Protein AF-A0A931SXJ4-F1 (afdb_monomer_lite)

Foldseek 3Di:
DVVVLVVCVVVVVVVVNVVVVVVVVVVVVVVVVVVVVVVVVVVPDDDDDDPPDDDDDDPVPDDDPDDDDDPDDDPDDDDDPVVVCVVVVQKAPPVQCVPPNPPDIDGDDVRVVVVVVVVVVD

pLDDT: mean 93.57, std 6.87, range [62.03, 98.19]

Structure (mmCIF, N/CA/C/O backbone):
data_AF-A0A931SXJ4-F1
#
_entry.id   AF-A0A931SXJ4-F1
#
loop_
_atom_site.group_PDB
_atom_site.id
_atom_site.type_symbol
_atom_site.label_atom_id
_atom_site.label_alt_id
_atom_site.label_comp_id
_atom_site.label_asym_id
_atom_site.label_entity_id
_atom_site.label_seq_id
_atom_site.pdbx_PDB_ins_code
_atom_site.Cartn_x
_atom_site.Cartn_y
_atom_site.Cartn_z
_atom_site.occupancy
_atom_site.B_iso_or_equiv
_atom_site.auth_seq_id
_atom_site.auth_comp_id
_atom_site.auth_asym_id
_atom_site.auth_atom_id
_atom_site.pdbx_PDB_model_num
ATOM 1 N N . ILE A 1 1 ? 23.476 -3.493 -43.812 1.00 70.38 1 ILE A N 1
ATOM 2 C CA . ILE A 1 1 ? 24.454 -4.206 -42.942 1.00 70.38 1 ILE A CA 1
ATOM 3 C C . ILE A 1 1 ? 24.288 -5.731 -42.952 1.00 70.38 1 ILE A C 1
ATOM 5 O O . ILE A 1 1 ? 25.134 -6.397 -43.534 1.00 70.38 1 ILE A O 1
ATOM 9 N N . ARG A 1 2 ? 23.247 -6.328 -42.340 1.00 77.62 2 ARG A N 1
ATOM 10 C CA . ARG A 1 2 ? 23.116 -7.808 -42.276 1.00 77.62 2 ARG A CA 1
ATOM 11 C C . ARG A 1 2 ? 22.975 -8.463 -43.661 1.00 77.62 2 ARG A C 1
ATOM 13 O O . ARG A 1 2 ? 23.604 -9.485 -43.924 1.00 77.62 2 ARG A O 1
ATOM 20 N N . GLU A 1 3 ? 22.218 -7.839 -44.561 1.00 80.81 3 GLU A N 1
ATOM 21 C CA . GLU A 1 3 ? 22.075 -8.284 -45.957 1.00 80.81 3 GLU A CA 1
ATOM 22 C C . GLU A 1 3 ? 23.386 -8.165 -46.750 1.00 80.81 3 GLU A C 1
ATOM 24 O O . GLU A 1 3 ? 23.784 -9.103 -47.438 1.00 80.81 3 GLU A O 1
ATOM 29 N N . GLU A 1 4 ? 24.119 -7.064 -46.579 1.00 77.38 4 GLU A N 1
ATOM 30 C CA . GLU A 1 4 ? 25.431 -6.844 -47.207 1.00 77.38 4 GLU A CA 1
ATOM 31 C C . GLU A 1 4 ? 26.487 -7.841 -46.703 1.00 77.38 4 GLU A C 1
ATOM 33 O O . GLU A 1 4 ? 27.265 -8.369 -47.492 1.00 77.38 4 GLU A O 1
ATOM 38 N N . ARG A 1 5 ? 26.466 -8.201 -45.412 1.00 75.50 5 ARG A N 1
ATOM 39 C CA . ARG A 1 5 ? 27.341 -9.243 -44.839 1.00 75.50 5 ARG A CA 1
ATOM 40 C C . ARG A 1 5 ? 27.084 -10.597 -45.490 1.00 75.50 5 ARG A C 1
ATOM 42 O O . ARG A 1 5 ? 28.023 -11.308 -45.841 1.00 75.50 5 ARG A O 1
ATOM 49 N N . ASN A 1 6 ? 25.812 -10.944 -45.680 1.00 77.94 6 ASN A N 1
ATOM 50 C CA . ASN A 1 6 ? 25.423 -12.187 -46.342 1.00 77.94 6 ASN A CA 1
ATOM 51 C C . ASN A 1 6 ? 25.815 -12.186 -47.832 1.00 77.94 6 ASN A C 1
ATOM 53 O O . ASN A 1 6 ? 26.122 -13.244 -48.381 1.00 77.94 6 ASN A O 1
ATOM 57 N N . ARG A 1 7 ? 25.853 -11.013 -48.476 1.00 82.31 7 ARG A N 1
ATOM 58 C CA . ARG A 1 7 ? 26.349 -10.841 -49.846 1.00 82.31 7 ARG A CA 1
ATOM 59 C C . ARG A 1 7 ? 27.864 -11.054 -49.942 1.00 82.31 7 ARG A C 1
ATOM 61 O O . ARG A 1 7 ? 28.290 -11.885 -50.740 1.00 82.31 7 ARG A O 1
ATOM 68 N N . PHE A 1 8 ? 28.664 -10.417 -49.084 1.00 79.56 8 PHE A N 1
ATOM 69 C CA . PHE A 1 8 ? 30.125 -10.598 -49.077 1.00 79.56 8 PHE A CA 1
ATOM 70 C C . PHE A 1 8 ? 30.557 -12.034 -48.745 1.00 79.56 8 PHE A C 1
ATOM 72 O O . PHE A 1 8 ? 31.554 -12.519 -49.281 1.00 79.56 8 PHE A O 1
ATOM 79 N N . ALA A 1 9 ? 29.768 -12.756 -47.940 1.00 75.00 9 ALA A N 1
ATOM 80 C CA . ALA A 1 9 ? 29.968 -14.184 -47.693 1.00 75.00 9 ALA A CA 1
ATOM 81 C C . ALA A 1 9 ? 29.767 -15.046 -48.959 1.00 75.00 9 ALA A C 1
ATOM 83 O O . ALA A 1 9 ? 30.519 -15.995 -49.178 1.00 75.00 9 ALA A O 1
ATOM 84 N N . ARG A 1 10 ? 28.790 -14.706 -49.816 1.00 78.31 10 ARG A N 1
ATOM 85 C CA . ARG A 1 10 ? 28.544 -15.390 -51.105 1.00 78.31 10 ARG A CA 1
ATOM 86 C C . ARG A 1 10 ? 29.606 -15.050 -52.150 1.00 78.31 10 ARG A C 1
ATOM 88 O O . ARG A 1 10 ? 30.017 -15.923 -52.905 1.00 78.31 10 ARG A O 1
ATOM 95 N N . GLU A 1 11 ? 30.074 -13.805 -52.155 1.00 84.12 11 GLU A N 1
ATOM 96 C CA . GLU A 1 11 ? 31.118 -13.302 -53.059 1.00 84.12 11 GLU A CA 1
ATOM 97 C C . GLU A 1 11 ? 32.547 -13.701 -52.617 1.00 84.12 11 GLU A C 1
ATOM 99 O O . GLU A 1 11 ? 33.517 -13.332 -53.273 1.00 84.12 11 GLU A O 1
ATOM 104 N N . LYS A 1 12 ? 32.699 -14.473 -51.523 1.00 79.56 12 LYS A N 1
ATOM 105 C CA . LYS A 1 12 ? 33.986 -14.884 -50.917 1.00 79.56 12 LYS A CA 1
ATOM 106 C C . LYS A 1 12 ? 34.934 -13.712 -50.603 1.00 79.56 12 LYS A C 1
ATOM 108 O O . LYS A 1 12 ? 36.147 -13.900 -50.514 1.00 79.56 12 LYS A O 1
ATOM 113 N N . ASN A 1 13 ? 34.393 -12.515 -50.380 1.00 82.00 13 ASN A N 1
ATOM 114 C CA . ASN A 1 13 ? 35.167 -11.340 -49.989 1.00 82.00 13 ASN A CA 1
ATOM 115 C C . ASN A 1 13 ? 35.357 -11.330 -48.461 1.00 82.00 13 ASN A C 1
ATOM 117 O O . ASN A 1 13 ? 34.573 -10.748 -47.710 1.00 82.00 13 ASN A O 1
ATOM 121 N N . ILE A 1 14 ? 36.380 -12.057 -48.000 1.00 80.75 14 ILE A N 1
ATOM 122 C CA . ILE A 1 14 ? 36.622 -12.339 -46.575 1.00 80.75 14 ILE A CA 1
ATOM 123 C C . ILE A 1 14 ? 36.967 -11.069 -45.787 1.00 80.75 14 ILE A C 1
ATOM 125 O O . ILE A 1 14 ? 36.562 -10.947 -44.632 1.00 80.75 14 ILE A O 1
ATOM 129 N N . GLU A 1 15 ? 37.712 -10.134 -46.377 1.00 86.12 15 GLU A N 1
ATOM 130 C CA . GLU A 1 15 ? 38.172 -8.931 -45.675 1.00 86.12 15 GLU A CA 1
ATOM 131 C C . GLU A 1 15 ? 37.015 -7.966 -45.388 1.00 86.12 15 GLU A C 1
ATOM 133 O O . GLU A 1 15 ? 36.811 -7.580 -44.235 1.00 86.12 15 GLU A O 1
ATOM 138 N N . GLU A 1 16 ? 36.192 -7.663 -46.395 1.00 82.69 16 GLU A N 1
ATOM 139 C CA . GLU A 1 16 ? 34.994 -6.834 -46.210 1.00 82.69 16 GLU A CA 1
ATOM 140 C C . GLU A 1 16 ? 33.934 -7.538 -45.355 1.00 82.69 16 GLU A C 1
ATOM 142 O O . GLU A 1 16 ? 33.304 -6.917 -44.498 1.00 82.69 16 GLU A O 1
ATOM 147 N N . GLY A 1 17 ? 33.798 -8.864 -45.487 1.00 83.56 17 GLY A N 1
ATOM 148 C CA . GLY A 1 17 ? 32.945 -9.662 -44.607 1.00 83.56 17 GLY A CA 1
ATOM 149 C C . GLY A 1 17 ? 33.344 -9.564 -43.128 1.00 83.56 17 GLY A C 1
ATOM 150 O O . GLY A 1 17 ? 32.465 -9.436 -42.273 1.00 83.56 17 GLY A O 1
ATOM 151 N N . LYS A 1 18 ? 34.651 -9.580 -42.817 1.00 86.00 18 LYS A N 1
ATOM 152 C CA . LYS A 1 18 ? 35.175 -9.402 -41.449 1.00 86.00 18 LYS A CA 1
ATOM 153 C C . LYS A 1 18 ? 34.946 -7.986 -40.929 1.00 86.00 18 LYS A C 1
ATOM 155 O O . LYS A 1 18 ? 34.358 -7.838 -39.864 1.00 86.00 18 LYS A O 1
ATOM 160 N N . ARG A 1 19 ? 35.308 -6.953 -41.699 1.00 87.62 19 ARG A N 1
ATOM 161 C CA . ARG A 1 19 ? 35.079 -5.545 -41.312 1.00 87.62 19 ARG A CA 1
ATOM 162 C C . ARG A 1 19 ? 33.606 -5.268 -41.018 1.00 87.62 19 ARG A C 1
ATOM 164 O O . ARG A 1 19 ? 33.272 -4.595 -40.043 1.00 87.62 19 ARG A O 1
ATOM 171 N N . LEU A 1 20 ? 32.714 -5.816 -41.841 1.00 88.25 20 LEU A N 1
ATOM 172 C CA . LEU A 1 20 ? 31.277 -5.659 -41.664 1.00 88.25 20 LEU A CA 1
ATOM 173 C C . LEU A 1 20 ? 30.731 -6.456 -40.471 1.00 88.25 20 LEU A C 1
ATOM 175 O O . LEU A 1 20 ? 29.783 -5.994 -39.838 1.00 88.25 20 LEU A O 1
ATOM 179 N N . LYS A 1 21 ? 31.321 -7.617 -40.143 1.00 87.75 21 LYS A N 1
ATOM 180 C CA . LYS A 1 21 ? 31.009 -8.383 -38.922 1.00 87.75 21 LYS A CA 1
ATOM 181 C C . LYS A 1 21 ? 31.400 -7.599 -37.670 1.00 87.75 21 LYS A C 1
ATOM 183 O O . LYS A 1 21 ? 30.553 -7.434 -36.802 1.00 87.75 21 LYS A O 1
ATOM 188 N N . ASP A 1 22 ? 32.613 -7.055 -37.624 1.00 91.06 22 ASP A N 1
ATOM 189 C CA . ASP A 1 22 ? 33.101 -6.283 -36.473 1.00 91.06 22 ASP A CA 1
ATOM 190 C C . ASP A 1 22 ? 32.272 -5.009 -36.261 1.00 91.06 22 ASP A C 1
ATOM 192 O O . ASP A 1 22 ? 31.967 -4.631 -35.131 1.00 91.06 22 ASP A O 1
ATOM 196 N N . ARG A 1 23 ? 31.865 -4.344 -37.354 1.00 92.69 23 ARG A N 1
ATOM 197 C CA . ARG A 1 23 ? 30.939 -3.207 -37.276 1.00 92.69 23 ARG A CA 1
ATOM 198 C C . ARG A 1 23 ? 29.570 -3.647 -36.767 1.00 92.69 23 ARG A C 1
ATOM 200 O O . ARG A 1 23 ? 29.031 -2.996 -35.887 1.00 92.69 23 ARG A O 1
ATOM 207 N N . LEU A 1 24 ? 29.022 -4.743 -37.295 1.00 91.75 24 LEU A N 1
ATOM 208 C CA . LEU A 1 24 ? 27.726 -5.262 -36.858 1.00 91.75 24 LEU A CA 1
ATOM 209 C C . LEU A 1 24 ? 27.724 -5.603 -35.362 1.00 91.75 24 LEU A C 1
ATOM 211 O O . LEU A 1 24 ? 26.787 -5.214 -34.680 1.00 91.75 24 LEU A O 1
ATOM 215 N N . GLU A 1 25 ? 28.767 -6.260 -34.851 1.00 93.75 25 GLU A N 1
ATOM 216 C CA . GLU A 1 25 ? 28.877 -6.589 -33.422 1.00 93.75 25 GLU A CA 1
ATOM 217 C C . GLU A 1 25 ? 28.903 -5.328 -32.550 1.00 93.75 25 GLU A C 1
ATOM 219 O O . GLU A 1 25 ? 28.193 -5.257 -31.550 1.00 93.75 25 GLU A O 1
ATOM 224 N N . LYS A 1 26 ? 29.664 -4.299 -32.946 1.00 95.06 26 LYS A N 1
ATOM 225 C CA . LYS A 1 26 ? 29.699 -3.017 -32.221 1.00 95.06 26 LYS A CA 1
ATOM 226 C C . LYS A 1 26 ? 28.330 -2.338 -32.171 1.00 95.06 26 LYS A C 1
ATOM 228 O O . LYS A 1 26 ? 27.925 -1.890 -31.103 1.00 95.06 26 LYS A O 1
ATOM 233 N N . GLU A 1 27 ? 27.629 -2.281 -33.300 1.00 95.50 27 GLU A N 1
ATOM 234 C CA . GLU A 1 27 ? 26.293 -1.676 -33.379 1.00 95.50 27 GLU A CA 1
ATOM 235 C C . GLU A 1 27 ? 25.251 -2.490 -32.596 1.00 95.50 27 GLU A C 1
ATOM 237 O O . GLU A 1 27 ? 24.394 -1.910 -31.941 1.00 95.50 27 GLU A O 1
ATOM 242 N N . GLU A 1 28 ? 25.329 -3.827 -32.604 1.00 95.44 28 GLU A N 1
ATOM 243 C CA . GLU A 1 28 ? 24.432 -4.689 -31.818 1.00 95.44 28 GLU A CA 1
ATOM 244 C C . GLU A 1 28 ? 24.643 -4.503 -30.310 1.00 95.44 28 GLU A C 1
ATOM 246 O O . GLU A 1 28 ? 23.673 -4.427 -29.558 1.00 95.44 28 GLU A O 1
ATOM 251 N N . HIS A 1 29 ? 25.895 -4.369 -29.865 1.00 96.12 29 HIS A N 1
ATOM 252 C CA . HIS A 1 29 ? 26.196 -4.037 -28.474 1.00 96.12 29 HIS A CA 1
ATOM 253 C C . HIS A 1 29 ? 25.699 -2.641 -28.083 1.00 96.12 29 HIS A C 1
ATOM 255 O O . HIS A 1 29 ? 25.149 -2.483 -26.994 1.00 96.12 29 HIS A O 1
ATOM 261 N N . ALA A 1 30 ? 25.866 -1.646 -28.958 1.00 96.31 30 ALA A N 1
ATOM 262 C CA . ALA A 1 30 ? 25.379 -0.292 -28.717 1.00 96.31 30 ALA A CA 1
ATOM 263 C C . ALA A 1 30 ? 23.844 -0.238 -28.663 1.00 96.31 30 ALA A C 1
ATOM 265 O O . ALA A 1 30 ? 23.291 0.358 -27.744 1.00 96.31 30 ALA A O 1
ATOM 266 N N . LEU A 1 31 ? 23.160 -0.911 -29.596 1.00 96.94 31 LEU A N 1
ATOM 267 C CA . LEU A 1 31 ? 21.701 -1.020 -29.607 1.00 96.94 31 LEU A CA 1
ATOM 268 C C . LEU A 1 31 ? 21.191 -1.651 -28.314 1.00 96.94 31 LEU A C 1
ATOM 270 O O . LEU A 1 31 ? 20.335 -1.070 -27.661 1.00 96.94 31 LEU A O 1
ATOM 274 N N . LYS A 1 32 ? 21.769 -2.787 -27.913 1.00 97.31 32 LYS A N 1
ATOM 275 C CA . LYS A 1 32 ? 21.374 -3.487 -26.687 1.00 97.31 32 LYS A CA 1
ATOM 276 C C . LYS A 1 32 ? 21.513 -2.601 -25.448 1.00 97.31 32 LYS A C 1
ATOM 278 O O . LYS A 1 32 ? 20.631 -2.612 -24.602 1.00 97.31 32 LYS A O 1
ATOM 283 N N . ALA A 1 33 ? 22.590 -1.819 -25.357 1.00 97.31 33 ALA A N 1
ATOM 284 C CA . ALA A 1 33 ? 22.785 -0.890 -24.247 1.00 97.31 33 ALA A CA 1
ATOM 285 C C . ALA A 1 33 ? 21.713 0.216 -24.216 1.00 97.31 33 ALA A C 1
ATOM 287 O O . ALA A 1 33 ? 21.205 0.546 -23.149 1.00 97.31 33 ALA A O 1
ATOM 288 N N . VAL A 1 34 ? 21.344 0.762 -25.379 1.00 97.88 34 VAL A N 1
ATOM 289 C CA . VAL A 1 34 ? 20.298 1.794 -25.488 1.00 97.88 34 VAL A CA 1
ATOM 290 C C . VAL A 1 34 ? 18.902 1.218 -25.231 1.00 97.88 34 VAL A C 1
ATOM 292 O O . VAL A 1 34 ? 18.077 1.886 -24.619 1.00 97.88 34 VAL A O 1
ATOM 295 N N . GLU A 1 35 ? 18.624 -0.010 -25.670 1.00 98.12 35 GLU A N 1
ATOM 296 C CA . GLU A 1 35 ? 17.360 -0.704 -25.387 1.00 98.12 35 GLU A CA 1
ATOM 297 C C . GLU A 1 35 ? 17.202 -0.985 -23.888 1.00 98.12 35 GLU A C 1
ATOM 299 O O . GLU A 1 35 ? 16.145 -0.718 -23.327 1.00 98.12 35 GLU A O 1
ATOM 304 N N . GLU A 1 36 ? 18.265 -1.443 -23.220 1.00 97.94 36 GLU A N 1
ATOM 305 C CA . GLU A 1 36 ? 18.268 -1.641 -21.765 1.00 97.94 36 GLU A CA 1
ATOM 306 C C . GLU A 1 36 ? 18.024 -0.323 -21.012 1.00 97.94 36 GLU A C 1
ATOM 308 O O . GLU A 1 36 ? 17.241 -0.290 -20.061 1.00 97.94 36 GLU A O 1
ATOM 313 N N . GLU A 1 37 ? 18.641 0.776 -21.459 1.00 98.12 37 GLU A N 1
ATOM 314 C CA . GLU A 1 37 ? 18.396 2.104 -20.890 1.00 98.12 37 GLU A CA 1
ATOM 315 C C . GLU A 1 37 ? 16.944 2.557 -21.120 1.00 98.12 37 GLU A C 1
ATOM 317 O O . GLU A 1 37 ? 16.288 3.067 -20.208 1.00 98.12 37 GLU A O 1
ATOM 322 N N . LEU A 1 38 ? 16.414 2.343 -22.327 1.00 98.12 38 LEU A N 1
ATOM 323 C CA . LEU A 1 38 ? 15.031 2.663 -22.668 1.00 98.12 38 LEU A CA 1
ATOM 324 C C . LEU A 1 38 ? 14.047 1.898 -21.776 1.00 98.12 38 LEU A C 1
ATOM 326 O O . LEU A 1 38 ? 13.125 2.507 -21.233 1.00 98.12 38 LEU A O 1
ATOM 330 N N . ASP A 1 39 ? 14.252 0.595 -21.594 1.00 97.88 39 ASP A N 1
ATOM 331 C CA . ASP A 1 39 ? 13.398 -0.247 -20.757 1.00 97.88 39 ASP A CA 1
ATOM 332 C C . ASP A 1 39 ? 13.450 0.180 -19.283 1.00 97.88 39 ASP A C 1
ATOM 334 O O . ASP A 1 39 ? 12.415 0.202 -18.603 1.00 97.88 39 ASP A O 1
ATOM 338 N N . GLU A 1 40 ? 14.622 0.591 -18.785 1.00 98.00 40 GLU A N 1
ATOM 339 C CA . GLU A 1 40 ? 14.762 1.146 -17.437 1.00 98.00 40 GLU A CA 1
ATOM 340 C C . GLU A 1 40 ? 13.946 2.438 -17.276 1.00 98.00 40 GLU A C 1
ATOM 342 O O . GLU A 1 40 ? 13.240 2.614 -16.276 1.00 98.00 40 GLU A O 1
ATOM 347 N N . TRP A 1 41 ? 14.012 3.342 -18.256 1.00 98.12 41 TRP A N 1
ATOM 348 C CA . TRP A 1 41 ? 13.254 4.592 -18.225 1.00 98.12 41 TRP A CA 1
ATOM 349 C C . TRP A 1 41 ? 11.753 4.366 -18.351 1.00 98.12 41 TRP A C 1
ATOM 351 O O . TRP A 1 41 ? 10.991 4.932 -17.565 1.00 98.12 41 TRP A O 1
ATOM 361 N N . LEU A 1 42 ? 11.318 3.514 -19.281 1.00 97.44 42 LEU A N 1
ATOM 362 C CA . LEU A 1 42 ? 9.906 3.179 -19.461 1.00 97.44 42 LEU A CA 1
ATOM 363 C C . LEU A 1 42 ? 9.315 2.532 -18.203 1.00 97.44 42 LEU A C 1
ATOM 365 O O . LEU A 1 42 ? 8.189 2.855 -17.833 1.00 97.44 42 LEU A O 1
ATOM 369 N N . SER A 1 43 ? 10.087 1.708 -17.489 1.00 97.00 43 SER A N 1
ATOM 370 C CA . SER A 1 43 ? 9.652 1.070 -16.235 1.00 97.00 43 SER A CA 1
ATOM 371 C C . SER A 1 43 ? 9.401 2.058 -15.088 1.00 97.00 43 SER A C 1
ATOM 373 O O . SER A 1 43 ? 8.715 1.720 -14.123 1.00 97.00 43 SER A O 1
ATOM 375 N N . LYS A 1 44 ? 9.944 3.279 -15.172 1.00 97.94 44 LYS A N 1
ATOM 376 C CA . LYS A 1 44 ? 9.727 4.351 -14.184 1.00 97.94 44 LYS A CA 1
ATOM 377 C C . LYS A 1 44 ? 8.498 5.207 -14.500 1.00 97.94 44 LYS A C 1
ATOM 379 O O . LYS A 1 44 ? 8.074 5.979 -13.641 1.00 97.94 44 LYS A O 1
ATOM 384 N N . VAL A 1 45 ? 7.936 5.105 -15.707 1.00 97.38 45 VAL A N 1
ATOM 385 C CA . VAL A 1 45 ? 6.766 5.892 -16.111 1.00 97.38 45 VAL A CA 1
ATOM 386 C C . VAL A 1 45 ? 5.504 5.260 -15.508 1.00 97.38 45 VAL A C 1
ATOM 388 O O . VAL A 1 45 ? 5.199 4.104 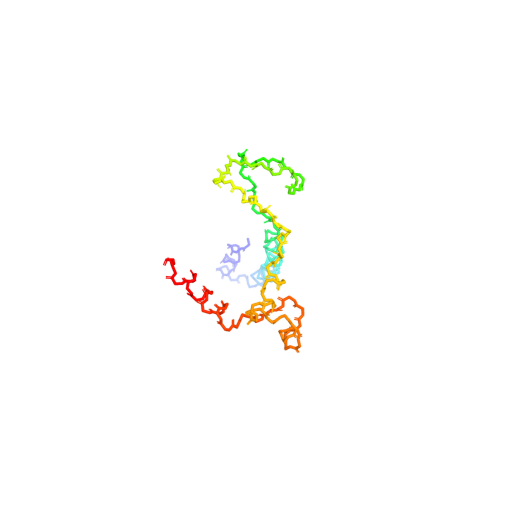-15.804 1.00 97.38 45 VAL A O 1
ATOM 391 N N . PRO A 1 46 ? 4.747 5.980 -14.660 1.00 96.75 46 PRO A N 1
ATOM 392 C CA . PRO A 1 46 ? 3.504 5.461 -14.105 1.00 96.75 46 PRO A CA 1
ATOM 393 C C . PRO A 1 46 ? 2.423 5.329 -15.185 1.00 96.75 46 PRO A C 1
ATOM 395 O O . PRO A 1 46 ? 2.486 5.942 -16.251 1.00 96.75 46 PRO A O 1
ATOM 398 N N . ASN A 1 47 ? 1.382 4.553 -14.886 1.00 96.12 47 ASN A N 1
ATOM 399 C CA . ASN A 1 47 ? 0.243 4.409 -15.786 1.00 96.12 47 ASN A CA 1
ATOM 400 C C . ASN A 1 47 ? -0.491 5.759 -15.958 1.00 96.12 47 ASN A C 1
ATOM 402 O O . ASN A 1 47 ? -0.790 6.401 -14.945 1.00 96.12 47 ASN A O 1
ATOM 406 N N . PRO A 1 48 ? -0.825 6.194 -17.189 1.00 95.44 48 PRO A N 1
ATOM 407 C CA . PRO A 1 48 ? -1.607 7.407 -17.399 1.00 95.44 48 PRO A CA 1
ATOM 408 C C . PRO A 1 48 ? -2.982 7.318 -16.733 1.00 95.44 48 PRO A C 1
ATOM 410 O O . PRO A 1 48 ? -3.674 6.297 -16.804 1.00 95.44 48 PRO A O 1
ATOM 413 N N . ALA A 1 49 ? -3.396 8.423 -16.115 1.00 96.00 49 ALA A N 1
ATOM 414 C CA . ALA A 1 49 ? -4.750 8.566 -15.605 1.00 96.00 49 ALA A CA 1
ATOM 415 C C . ALA A 1 49 ? -5.764 8.523 -16.759 1.00 96.00 49 ALA A C 1
ATOM 417 O O . ALA A 1 49 ? -5.490 8.970 -17.877 1.00 96.00 49 ALA A O 1
ATOM 418 N N . LYS A 1 50 ? -6.955 7.984 -16.489 1.00 97.25 50 LYS A N 1
ATOM 419 C CA . LYS A 1 50 ? -8.050 8.023 -17.461 1.00 97.25 50 LYS A CA 1
ATOM 420 C C . LYS A 1 50 ? -8.612 9.450 -17.585 1.00 97.25 50 LYS A C 1
ATOM 422 O O . LYS A 1 50 ? -8.529 10.205 -16.618 1.00 97.25 50 LYS A O 1
ATOM 427 N N . PRO A 1 51 ? -9.240 9.810 -18.722 1.00 96.19 51 PRO A N 1
ATOM 428 C CA . PRO A 1 51 ? -9.795 11.152 -18.929 1.00 96.19 51 PRO A CA 1
ATOM 429 C C . PRO A 1 51 ? -10.893 11.573 -17.940 1.00 96.19 51 PRO A C 1
ATOM 431 O O . PRO A 1 51 ? -11.158 12.761 -17.801 1.00 96.19 51 PRO A O 1
ATOM 434 N N . ASP A 1 52 ? -11.559 10.615 -17.296 1.00 94.62 52 ASP A N 1
ATOM 435 C CA . ASP A 1 52 ? -12.627 10.830 -16.315 1.00 94.62 52 ASP A CA 1
ATOM 436 C C . ASP A 1 52 ? -12.120 10.922 -14.866 1.00 94.62 52 ASP A C 1
ATOM 438 O O . ASP A 1 52 ? -12.908 11.162 -13.952 1.00 94.62 52 ASP A O 1
ATOM 442 N N . VAL A 1 53 ? -10.815 10.746 -14.638 1.00 94.94 53 VAL A N 1
ATOM 443 C CA . VAL A 1 53 ? -10.207 10.920 -13.318 1.00 94.94 53 VAL A CA 1
ATOM 444 C C . VAL A 1 53 ? -9.989 12.406 -13.070 1.00 94.94 53 VAL A C 1
ATOM 446 O O . VAL A 1 53 ? -9.345 13.096 -13.861 1.00 94.94 53 VAL A O 1
ATOM 449 N N . LYS A 1 54 ? -10.511 12.898 -11.946 1.00 94.00 54 LYS A N 1
ATOM 450 C CA . LYS A 1 54 ? -10.268 14.266 -11.495 1.00 94.00 54 LYS A CA 1
ATOM 451 C C . LYS A 1 54 ? -8.769 14.517 -11.319 1.00 94.00 54 LYS A C 1
ATOM 453 O O . LYS A 1 54 ? -8.073 13.735 -10.678 1.00 94.00 54 LYS A O 1
ATOM 458 N N . VAL A 1 55 ? -8.304 15.644 -11.849 1.00 95.56 55 VAL A N 1
ATOM 459 C CA . VAL A 1 55 ? -6.960 16.166 -11.585 1.00 95.56 55 VAL A CA 1
ATOM 460 C C . VAL A 1 55 ? -6.931 16.770 -10.181 1.00 95.56 55 VAL A C 1
ATOM 462 O O . VAL A 1 55 ? -7.819 17.550 -9.843 1.00 95.56 55 VAL A O 1
ATOM 465 N N . GLY A 1 56 ? -5.915 16.421 -9.397 1.00 95.44 56 GLY A N 1
ATOM 466 C CA . GLY A 1 56 ? -5.638 16.993 -8.081 1.00 95.44 56 GLY A CA 1
ATOM 467 C C . GLY A 1 56 ? -4.161 16.824 -7.731 1.00 95.44 56 GLY A C 1
ATOM 468 O O . GLY A 1 56 ? -3.493 15.948 -8.290 1.00 95.44 56 GLY A O 1
ATOM 469 N N . GLU A 1 57 ? -3.648 17.687 -6.859 1.00 96.56 57 GLU A N 1
ATOM 470 C CA . GLU A 1 57 ? -2.256 17.673 -6.402 1.00 96.56 57 GLU A CA 1
ATOM 471 C C . GLU A 1 57 ? -2.011 16.576 -5.357 1.00 96.56 57 GLU A C 1
ATOM 473 O O . GLU A 1 57 ? -1.000 15.875 -5.419 1.00 96.56 57 GLU A O 1
ATOM 478 N N . ASP A 1 58 ? -2.955 16.390 -4.432 1.00 96.94 58 ASP A N 1
ATOM 479 C CA . ASP A 1 58 ? -2.842 15.447 -3.319 1.00 96.94 58 ASP A CA 1
ATOM 480 C C . ASP A 1 58 ? -4.197 14.846 -2.894 1.00 96.94 58 ASP A C 1
ATOM 482 O O . ASP A 1 58 ? -5.243 15.055 -3.522 1.00 96.94 58 ASP A O 1
ATOM 486 N N . GLU A 1 59 ? -4.194 14.056 -1.815 1.00 96.25 59 GLU A N 1
ATOM 487 C CA . GLU A 1 59 ? -5.396 13.387 -1.327 1.00 96.25 59 GLU A CA 1
ATOM 488 C C . GLU A 1 59 ? -6.511 14.325 -0.836 1.00 96.25 59 GLU A C 1
ATOM 490 O O . GLU A 1 59 ? -7.652 13.869 -0.702 1.00 96.25 59 GLU A O 1
ATOM 495 N N . SER A 1 60 ? -6.222 15.603 -0.571 1.00 97.31 60 SER A N 1
ATOM 496 C CA . SER A 1 60 ? -7.213 16.577 -0.099 1.00 97.31 60 SER A CA 1
ATOM 497 C C . SER A 1 60 ? -8.211 16.978 -1.188 1.00 97.31 60 SER A C 1
ATOM 499 O O . SER A 1 60 ? -9.330 17.396 -0.879 1.00 97.31 60 SER A O 1
ATOM 501 N N . GLU A 1 61 ? -7.850 16.778 -2.458 1.00 97.31 61 GLU A N 1
ATOM 502 C CA . GLU A 1 61 ? -8.696 17.077 -3.615 1.00 97.31 61 GLU A CA 1
ATOM 503 C C . GLU A 1 61 ? -9.566 15.892 -4.064 1.00 97.31 61 GLU A C 1
ATOM 505 O O . GLU A 1 61 ? -10.397 16.037 -4.974 1.00 97.31 61 GLU A O 1
ATOM 510 N N . ASN A 1 62 ? -9.420 14.733 -3.413 1.00 96.62 62 ASN A N 1
ATOM 511 C CA . ASN A 1 62 ? -10.215 13.543 -3.702 1.00 96.62 62 ASN A CA 1
ATOM 512 C C . ASN A 1 62 ? -11.716 13.798 -3.504 1.00 96.62 62 ASN A C 1
ATOM 514 O O . ASN A 1 62 ? -12.157 14.378 -2.511 1.00 96.62 62 ASN A O 1
ATOM 518 N N . GLU A 1 63 ? -12.528 13.291 -4.432 1.00 95.12 63 GLU A N 1
ATOM 519 C CA . GLU A 1 63 ? -13.984 13.425 -4.373 1.00 95.12 63 GLU A CA 1
ATOM 520 C C . GLU A 1 63 ? -14.656 12.184 -3.790 1.00 95.12 63 GLU A C 1
ATOM 522 O O . GLU A 1 63 ? -14.429 11.049 -4.215 1.00 95.12 63 GLU A O 1
ATOM 527 N N . ILE A 1 64 ? -15.553 12.404 -2.827 1.00 95.06 64 ILE A N 1
ATOM 528 C CA . ILE A 1 64 ? -16.395 11.343 -2.277 1.00 95.06 64 ILE A CA 1
ATOM 529 C C . ILE A 1 64 ? -17.552 11.089 -3.245 1.00 95.06 64 ILE A C 1
ATOM 531 O O . ILE A 1 64 ? -18.540 11.818 -3.256 1.00 95.06 64 ILE A O 1
ATOM 535 N N . ILE A 1 65 ? -17.457 10.009 -4.020 1.00 96.12 65 ILE A N 1
ATOM 536 C CA . ILE A 1 65 ? -18.497 9.632 -4.992 1.00 96.12 65 ILE A CA 1
ATOM 537 C C . ILE A 1 65 ? -19.739 9.047 -4.307 1.00 96.12 65 ILE A C 1
ATOM 539 O O . ILE A 1 65 ? -20.868 9.235 -4.762 1.00 96.12 65 ILE A O 1
ATOM 543 N N . LYS A 1 66 ? -19.552 8.305 -3.209 1.00 96.88 66 LYS A N 1
ATOM 544 C CA . LYS A 1 66 ? -20.643 7.642 -2.487 1.00 96.88 66 LYS A CA 1
ATOM 545 C C . LYS A 1 66 ? -20.271 7.383 -1.034 1.00 96.88 66 LYS A C 1
ATOM 547 O O . LYS A 1 66 ? -19.148 6.999 -0.730 1.00 96.88 66 LYS A O 1
ATOM 552 N N . THR A 1 67 ? -21.256 7.502 -0.150 1.00 97.06 67 THR A N 1
ATOM 553 C CA . THR A 1 67 ? -21.184 7.032 1.238 1.00 97.06 67 THR A CA 1
ATOM 554 C C . THR A 1 67 ? -22.284 6.004 1.498 1.00 97.06 67 THR A C 1
ATOM 556 O O . THR A 1 67 ? -23.308 5.973 0.809 1.00 97.06 67 THR A O 1
ATOM 559 N N . TRP A 1 68 ? -22.067 5.117 2.468 1.00 97.81 68 TRP A N 1
ATOM 560 C CA . TRP A 1 68 ? -23.061 4.131 2.883 1.00 97.81 68 TRP A CA 1
ATOM 561 C C . TRP A 1 68 ? -23.066 3.983 4.404 1.00 97.81 68 TRP A C 1
ATOM 563 O O . TRP A 1 68 ? -22.012 3.935 5.036 1.00 97.81 68 TRP A O 1
ATOM 573 N N . GLY A 1 69 ? -24.262 3.922 4.991 1.00 97.00 69 GLY A N 1
ATOM 574 C CA . GLY A 1 69 ? -24.441 3.956 6.441 1.00 97.00 69 GLY A CA 1
ATOM 575 C C . GLY A 1 69 ? -24.223 5.349 7.046 1.00 97.00 69 GLY A C 1
ATOM 576 O O . GLY A 1 69 ? -24.138 6.357 6.346 1.00 97.00 69 GLY A O 1
ATOM 577 N N . LYS A 1 70 ? -24.183 5.411 8.379 1.00 95.62 70 LYS A N 1
ATOM 578 C CA . LYS A 1 70 ? -23.881 6.630 9.142 1.00 95.62 70 LYS A CA 1
ATOM 579 C C . LYS A 1 70 ? -22.813 6.303 10.189 1.00 95.62 70 LYS A C 1
ATOM 581 O O . LYS A 1 70 ? -22.988 5.301 10.886 1.00 95.62 70 LYS A O 1
ATOM 586 N N . PRO A 1 71 ? -21.752 7.122 10.340 1.00 95.50 71 PRO A N 1
ATOM 587 C CA . PRO A 1 71 ? -20.789 6.945 11.422 1.00 95.50 71 PRO A CA 1
ATOM 588 C C . PRO A 1 71 ? -21.495 6.911 12.780 1.00 95.50 71 PRO A C 1
ATOM 590 O O . PRO A 1 71 ? -22.368 7.740 13.061 1.00 95.50 71 PRO A O 1
ATOM 593 N N . LYS A 1 72 ? -21.143 5.930 13.615 1.00 96.44 72 LYS A N 1
ATOM 594 C CA . LYS A 1 72 ? -21.763 5.755 14.930 1.00 96.44 72 LYS A CA 1
ATOM 595 C C . LYS A 1 72 ? -21.415 6.939 15.832 1.00 96.44 72 LYS A C 1
ATOM 597 O O . LYS A 1 72 ? -20.248 7.288 15.978 1.00 96.44 72 LYS A O 1
ATOM 602 N N . LYS A 1 73 ? -22.434 7.527 16.465 1.00 96.56 73 LYS A N 1
ATOM 603 C CA . LYS A 1 73 ? -22.244 8.478 17.565 1.00 96.56 73 LYS A CA 1
ATOM 604 C C . LYS A 1 73 ? -22.091 7.694 18.862 1.00 96.56 73 LYS A C 1
ATOM 606 O O . LYS A 1 73 ? -22.934 6.849 19.163 1.00 96.56 73 LYS A O 1
ATOM 611 N N . PHE A 1 74 ? -21.019 7.967 19.590 1.00 97.00 74 PHE A N 1
ATOM 612 C CA . PHE A 1 74 ? -20.764 7.388 20.901 1.00 97.00 74 PHE A CA 1
ATOM 613 C C . PHE A 1 74 ? -21.179 8.386 21.984 1.00 97.00 74 PHE A C 1
ATOM 615 O O . PHE A 1 74 ? -20.993 9.591 21.832 1.00 97.00 74 PHE A O 1
ATOM 622 N N . ASP A 1 75 ? -21.755 7.872 23.062 1.00 97.50 75 ASP A N 1
ATOM 623 C CA . ASP A 1 75 ? -22.055 8.573 24.315 1.00 97.50 75 ASP A CA 1
ATOM 624 C C . ASP A 1 75 ? -20.858 8.571 25.287 1.00 97.50 75 ASP A C 1
ATOM 626 O O . ASP A 1 75 ? -20.943 9.085 26.399 1.00 97.50 75 ASP A O 1
ATOM 630 N N . PHE A 1 76 ? -19.723 8.027 24.842 1.00 96.88 76 PHE A N 1
ATOM 631 C CA . PHE A 1 76 ? -18.437 7.995 25.530 1.00 96.88 76 PHE A CA 1
ATOM 632 C C . PHE A 1 76 ? -17.298 8.363 24.567 1.00 96.88 76 PHE A C 1
ATOM 634 O O . PHE A 1 76 ? -17.467 8.327 23.347 1.00 96.88 76 PHE A O 1
ATOM 641 N N . THR A 1 77 ? -16.116 8.675 25.106 1.00 96.56 77 THR A N 1
ATOM 642 C CA . THR A 1 77 ? -14.904 8.891 24.301 1.00 96.56 77 THR A CA 1
ATOM 643 C C . THR A 1 77 ? -14.432 7.561 23.706 1.00 96.56 77 THR A C 1
ATOM 645 O O . THR A 1 77 ? -14.016 6.685 24.472 1.00 96.56 77 THR A O 1
ATOM 648 N N . PRO A 1 78 ? -14.496 7.365 22.376 1.00 96.88 78 PRO A N 1
ATOM 649 C CA . PRO A 1 78 ? -14.076 6.111 21.771 1.00 96.88 78 PRO A CA 1
ATOM 650 C C . PRO A 1 78 ? -12.570 5.912 21.958 1.00 96.88 78 PRO A C 1
ATOM 652 O O . PRO A 1 78 ? -11.782 6.836 21.765 1.00 96.88 78 PRO A O 1
ATOM 655 N N . LYS A 1 79 ? -12.188 4.6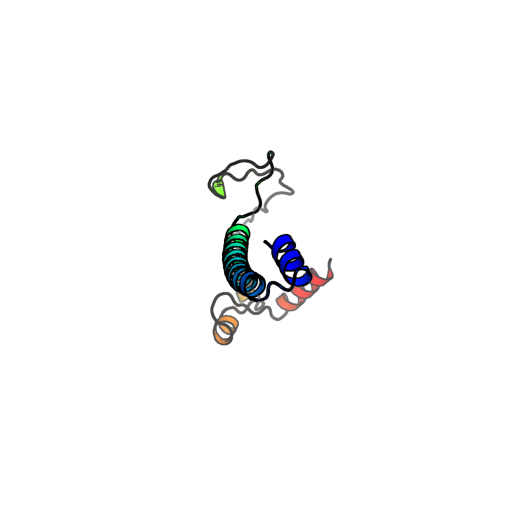89 22.325 1.00 96.94 79 LYS A N 1
ATOM 656 C CA . LYS A 1 79 ? -10.794 4.242 22.366 1.00 96.94 79 LYS A CA 1
ATOM 657 C C . LYS A 1 79 ? -10.354 3.826 20.966 1.00 96.94 79 LYS A C 1
ATOM 659 O O . LYS A 1 79 ? -11.170 3.302 20.202 1.00 96.94 79 LYS A O 1
ATOM 664 N N . ASP A 1 80 ? -9.087 4.043 20.629 1.00 97.25 80 ASP A N 1
ATOM 665 C CA . ASP A 1 80 ? -8.546 3.552 19.363 1.00 97.25 80 ASP A CA 1
ATOM 666 C C . ASP A 1 80 ? -8.353 2.024 19.380 1.00 97.25 80 ASP A C 1
ATOM 668 O O . ASP A 1 80 ? -8.494 1.348 20.403 1.00 97.25 80 ASP A O 1
ATOM 672 N N . HIS A 1 81 ? -8.062 1.459 18.210 1.00 96.38 81 HIS A N 1
ATOM 673 C CA . HIS A 1 81 ? -7.949 0.014 18.039 1.00 96.38 81 HIS A CA 1
ATOM 674 C C . HIS A 1 81 ? -6.765 -0.609 18.800 1.00 96.38 81 HIS A C 1
ATOM 676 O O . HIS A 1 81 ? -6.870 -1.767 19.206 1.00 96.38 81 HIS A O 1
ATOM 682 N N . LEU A 1 82 ? -5.663 0.119 19.011 1.00 96.06 82 LEU A N 1
ATOM 683 C CA . LEU A 1 82 ? -4.511 -0.375 19.769 1.00 96.06 82 LEU A CA 1
ATOM 684 C C . LEU A 1 82 ? -4.816 -0.378 21.260 1.00 96.06 82 LEU A C 1
ATOM 686 O O . LEU A 1 82 ? -4.558 -1.379 21.924 1.00 96.06 82 LEU A O 1
ATOM 690 N N . GLU A 1 83 ? -5.415 0.698 21.768 1.00 96.75 83 GLU A N 1
ATOM 691 C CA . GLU A 1 83 ? -5.820 0.783 23.168 1.00 96.75 83 GLU A CA 1
ATOM 692 C C . GLU A 1 83 ? -6.839 -0.316 23.509 1.00 96.75 83 GLU A C 1
ATOM 694 O O . GLU A 1 83 ? -6.679 -1.041 24.492 1.00 96.75 83 GLU A O 1
ATOM 699 N N . LEU A 1 84 ? -7.859 -0.505 22.662 1.00 97.19 84 LEU A N 1
ATOM 700 C CA . LEU A 1 84 ? -8.805 -1.617 22.801 1.00 97.19 84 LEU A CA 1
ATOM 701 C C . LEU A 1 84 ? -8.100 -2.973 22.712 1.00 97.19 84 LEU A C 1
ATOM 703 O O . LEU A 1 84 ? -8.401 -3.875 23.493 1.00 97.19 84 LEU A O 1
ATOM 707 N N . GLY A 1 85 ? -7.160 -3.112 21.777 1.00 97.25 85 GLY A N 1
ATOM 708 C CA . GLY A 1 85 ? -6.374 -4.321 21.586 1.00 97.25 85 GLY A CA 1
ATOM 709 C C . GLY A 1 85 ? -5.536 -4.703 22.807 1.00 97.25 85 GLY A C 1
ATOM 710 O O . GLY A 1 85 ? -5.469 -5.886 23.143 1.00 97.25 85 GLY A O 1
ATOM 711 N N . GLU A 1 86 ? -4.938 -3.723 23.488 1.00 96.12 86 GLU A N 1
ATOM 712 C CA . GLU A 1 86 ? -4.155 -3.926 24.713 1.00 96.12 86 GLU A CA 1
ATOM 713 C C . GLU A 1 86 ? -5.068 -4.241 25.909 1.00 96.12 86 GLU A C 1
ATOM 715 O O . GLU A 1 86 ? -4.821 -5.218 26.614 1.00 96.12 86 GLU A O 1
ATOM 720 N N . ILE A 1 87 ? -6.171 -3.498 26.094 1.00 97.25 87 ILE A N 1
ATOM 721 C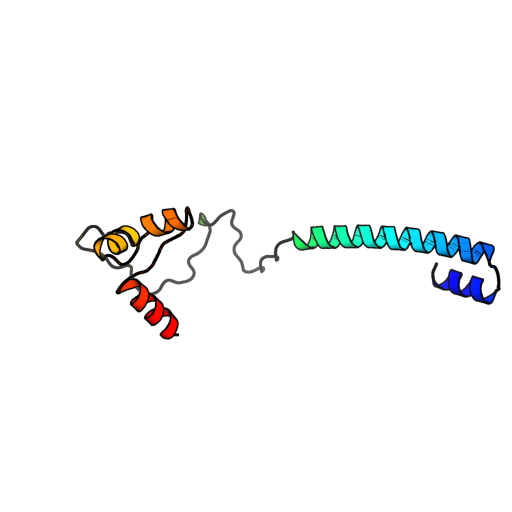 CA . ILE A 1 87 ? -7.148 -3.734 27.180 1.00 97.25 87 ILE A CA 1
ATOM 722 C C . ILE A 1 87 ? -7.757 -5.138 27.098 1.00 97.25 87 ILE A C 1
ATOM 724 O O . ILE A 1 87 ? -7.964 -5.791 28.121 1.00 97.25 87 ILE A O 1
ATOM 728 N N . LEU A 1 88 ? -8.063 -5.602 25.886 1.00 97.69 88 LEU A N 1
ATOM 729 C CA . LEU A 1 88 ? -8.654 -6.919 25.653 1.00 97.69 88 LEU A CA 1
ATOM 730 C C . LEU A 1 88 ? -7.612 -8.051 25.621 1.00 97.69 88 LEU A C 1
ATOM 732 O O . LEU A 1 88 ? -7.995 -9.211 25.469 1.00 97.69 88 LEU A O 1
ATOM 736 N N . ASP A 1 89 ? -6.321 -7.732 25.749 1.00 97.50 89 ASP A N 1
ATOM 737 C CA . ASP A 1 89 ? -5.197 -8.659 25.591 1.00 97.50 89 ASP A CA 1
ATOM 738 C C . ASP A 1 89 ? -5.242 -9.426 24.257 1.00 97.50 89 ASP A C 1
ATOM 740 O O . ASP A 1 89 ? -5.035 -10.638 24.199 1.00 97.50 89 ASP A O 1
ATOM 744 N N . ILE A 1 90 ? -5.540 -8.732 23.158 1.00 98.19 90 ILE A N 1
ATOM 745 C CA . ILE A 1 90 ? -5.654 -9.324 21.815 1.00 98.19 90 ILE A CA 1
ATOM 746 C C . ILE A 1 90 ? -4.656 -8.762 20.799 1.00 98.19 90 ILE A C 1
ATOM 748 O O . ILE A 1 90 ? -4.418 -9.425 19.791 1.00 98.19 90 ILE A O 1
ATOM 752 N N . ILE A 1 91 ? -4.042 -7.605 21.067 1.00 98.19 91 ILE A N 1
ATOM 753 C CA . ILE A 1 91 ? -2.939 -7.039 20.274 1.00 98.19 91 ILE A CA 1
ATOM 754 C C . ILE A 1 91 ? -1.710 -6.880 21.175 1.00 98.19 91 ILE A C 1
ATOM 756 O O . ILE A 1 91 ? -1.805 -6.332 22.269 1.00 98.19 91 ILE A O 1
ATOM 760 N N . ASP A 1 92 ? -0.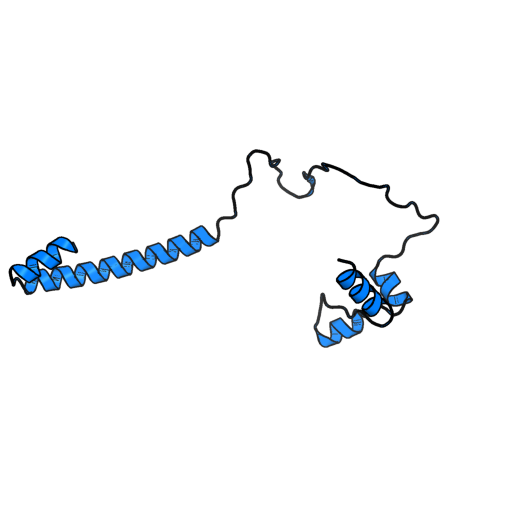544 -7.343 20.720 1.00 96.94 92 ASP A N 1
ATOM 761 C CA . ASP A 1 92 ? 0.731 -7.195 21.435 1.00 96.94 92 ASP A CA 1
ATOM 762 C C . ASP A 1 92 ? 1.803 -6.569 20.532 1.00 96.94 92 ASP A C 1
ATOM 764 O O . ASP A 1 92 ? 2.528 -7.252 19.803 1.00 96.94 92 ASP A O 1
ATOM 7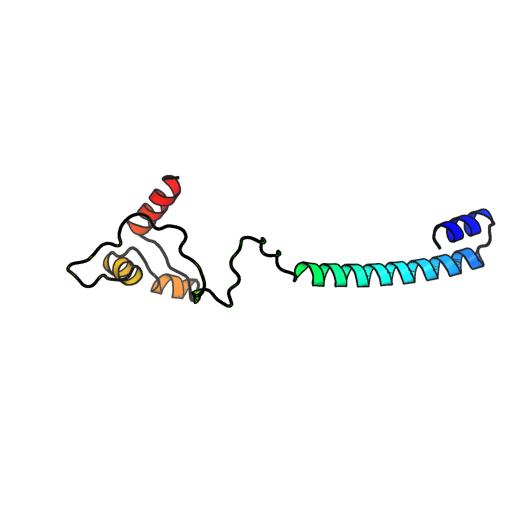68 N N . VAL A 1 93 ? 1.888 -5.237 20.579 1.00 96.38 93 VAL A N 1
ATOM 769 C CA . VAL A 1 93 ? 2.887 -4.455 19.831 1.00 96.38 93 VAL A CA 1
ATOM 770 C C . VAL A 1 93 ? 4.259 -4.532 20.496 1.00 96.38 93 VAL A C 1
ATOM 772 O O . VAL A 1 93 ? 5.273 -4.605 19.813 1.00 96.38 93 VAL A O 1
ATOM 775 N N . LYS A 1 94 ? 4.321 -4.560 21.834 1.00 94.56 94 LYS A N 1
ATOM 776 C CA . LYS A 1 94 ? 5.589 -4.562 22.588 1.00 94.56 94 LYS A CA 1
ATOM 777 C C . LYS A 1 94 ? 6.403 -5.819 22.292 1.00 94.56 94 LYS A C 1
ATOM 779 O O . LYS A 1 94 ? 7.607 -5.740 22.037 1.00 94.56 94 LYS A O 1
ATOM 784 N N . ARG A 1 95 ? 5.753 -6.986 22.292 1.00 95.31 95 ARG A N 1
ATOM 785 C CA . ARG A 1 95 ? 6.406 -8.254 21.958 1.00 95.31 95 ARG A CA 1
ATOM 786 C C . ARG A 1 95 ? 6.807 -8.305 20.491 1.00 95.31 95 ARG A C 1
ATOM 788 O O . ARG A 1 95 ? 7.920 -8.731 20.203 1.00 95.31 95 ARG A O 1
ATOM 795 N N . ALA A 1 96 ? 5.950 -7.844 19.586 1.00 96.06 96 ALA A N 1
ATOM 796 C CA . ALA A 1 96 ? 6.272 -7.805 18.164 1.00 96.06 96 ALA A CA 1
ATOM 797 C C . ALA A 1 96 ? 7.441 -6.860 17.861 1.00 96.06 96 ALA A C 1
ATOM 799 O O . ALA A 1 96 ? 8.356 -7.242 17.142 1.00 96.06 96 ALA A O 1
ATOM 800 N N . ALA A 1 97 ? 7.491 -5.689 18.499 1.00 96.38 97 ALA A N 1
ATOM 801 C CA . ALA A 1 97 ? 8.605 -4.756 18.380 1.00 96.38 97 ALA A CA 1
ATOM 802 C C . ALA A 1 97 ? 9.928 -5.361 18.860 1.00 96.38 97 ALA A C 1
ATOM 804 O O . ALA A 1 97 ? 10.961 -5.166 18.225 1.00 96.38 97 ALA A O 1
ATOM 805 N N . LYS A 1 98 ? 9.898 -6.148 19.943 1.00 96.75 98 LYS A N 1
ATOM 806 C CA . LYS A 1 98 ? 11.082 -6.863 20.436 1.00 96.75 98 LYS A CA 1
ATOM 807 C C . LYS A 1 98 ? 11.593 -7.917 19.446 1.00 96.75 98 LYS A C 1
ATOM 809 O O . LYS A 1 98 ? 12.796 -8.148 19.393 1.00 96.75 98 LYS A O 1
ATOM 814 N N . VAL A 1 99 ? 10.696 -8.587 18.725 1.00 97.19 99 VAL A N 1
ATOM 815 C CA . VAL A 1 99 ? 11.048 -9.708 17.838 1.00 97.19 99 VAL A CA 1
ATOM 816 C C . VAL A 1 99 ? 11.379 -9.238 16.420 1.00 97.19 99 VAL A C 1
ATOM 818 O O . VAL A 1 99 ? 12.362 -9.690 15.844 1.00 97.19 99 VAL A O 1
ATOM 821 N N . SER A 1 100 ? 10.572 -8.337 15.865 1.00 96.56 100 SER A N 1
ATOM 822 C CA . SER A 1 100 ? 10.592 -7.956 14.447 1.00 96.56 100 SER A CA 1
ATOM 823 C C . SER A 1 100 ? 10.863 -6.467 14.213 1.00 96.56 100 SER A C 1
ATOM 825 O O . SER A 1 100 ? 11.084 -6.061 13.076 1.00 96.56 100 SER A O 1
ATOM 827 N N . GLY A 1 101 ? 10.882 -5.644 15.265 1.00 93.75 101 GLY A N 1
ATOM 828 C CA . GLY A 1 101 ? 11.076 -4.198 15.158 1.00 93.75 101 GLY A CA 1
ATOM 829 C C . GLY A 1 101 ? 9.782 -3.415 14.907 1.00 93.75 101 GLY A C 1
ATOM 830 O O . GLY A 1 101 ? 8.671 -3.896 15.128 1.00 93.75 101 GLY A O 1
ATOM 831 N N . ALA A 1 102 ? 9.922 -2.156 14.489 1.00 94.56 102 ALA A N 1
ATOM 832 C CA . ALA A 1 102 ? 8.789 -1.250 14.297 1.00 94.56 102 ALA A CA 1
ATOM 833 C C . ALA A 1 102 ? 7.814 -1.738 13.207 1.00 94.56 102 ALA A C 1
ATOM 835 O O . ALA A 1 102 ? 8.214 -2.419 12.268 1.00 94.56 102 ALA A O 1
ATOM 836 N N . ARG A 1 103 ? 6.543 -1.318 13.305 1.00 94.31 103 ARG A N 1
ATOM 837 C CA . ARG A 1 103 ? 5.441 -1.664 12.378 1.00 94.31 103 ARG A CA 1
ATOM 838 C C . ARG A 1 103 ? 5.004 -3.138 12.387 1.00 94.31 103 ARG A C 1
ATOM 840 O O . ARG A 1 103 ? 4.261 -3.549 11.503 1.00 94.31 103 ARG A O 1
ATOM 847 N N . PHE A 1 104 ? 5.385 -3.900 13.412 1.00 96.06 104 PHE A N 1
ATOM 848 C CA . PHE A 1 104 ? 4.868 -5.246 13.664 1.00 96.06 104 PHE A CA 1
ATOM 849 C C . PHE A 1 104 ? 3.979 -5.287 14.912 1.00 96.06 104 PHE A C 1
ATOM 851 O O . PHE A 1 104 ? 4.187 -4.541 15.870 1.00 96.06 104 PHE A O 1
ATOM 858 N N . TYR A 1 105 ? 3.007 -6.198 14.911 1.00 96.81 105 TYR A N 1
ATOM 859 C CA . TYR A 1 105 ? 2.144 -6.519 16.047 1.00 96.81 105 TYR A CA 1
ATOM 860 C C . TYR A 1 105 ? 1.788 -8.008 16.012 1.00 96.81 105 TYR A C 1
ATOM 862 O O . TYR A 1 105 ? 1.762 -8.620 14.945 1.00 96.81 105 TYR A O 1
ATOM 870 N N . TYR A 1 106 ? 1.504 -8.595 17.173 1.00 97.56 106 TYR A N 1
ATOM 871 C CA . TYR A 1 106 ? 0.880 -9.914 17.240 1.00 97.56 106 TYR A CA 1
ATOM 872 C C . TYR A 1 106 ? -0.608 -9.772 17.519 1.00 97.56 106 TYR A C 1
ATOM 874 O O . TYR A 1 106 ? -0.986 -9.068 18.455 1.00 97.56 106 TYR A O 1
ATOM 882 N N . LEU A 1 107 ? -1.435 -10.499 16.768 1.00 98.00 107 LEU A N 1
ATOM 883 C CA . LEU A 1 107 ? -2.782 -10.840 17.211 1.00 98.00 107 LEU A CA 1
ATOM 884 C C . LEU A 1 107 ? -2.712 -12.086 18.088 1.00 98.00 107 LEU A C 1
ATOM 886 O O . LEU A 1 107 ? -2.022 -13.052 17.761 1.00 98.00 107 LEU A O 1
ATOM 890 N N . LYS A 1 108 ? -3.426 -12.071 19.209 1.00 97.00 108 LYS A N 1
ATOM 891 C CA . LYS A 1 108 ? -3.467 -13.192 20.151 1.00 97.00 108 LYS A CA 1
ATOM 892 C C . LYS A 1 108 ? -4.866 -13.397 20.710 1.00 97.00 108 LYS A C 1
ATOM 894 O O . LYS A 1 108 ? -5.754 -12.557 20.546 1.00 97.00 108 LYS A O 1
ATOM 899 N N . ASN A 1 109 ? -5.061 -14.538 21.366 1.00 97.62 109 ASN A N 1
ATOM 900 C CA . ASN A 1 109 ? -6.318 -14.900 22.014 1.00 97.62 109 ASN A CA 1
ATOM 901 C C . ASN A 1 109 ? -7.512 -14.744 21.050 1.00 97.62 109 ASN A C 1
ATOM 903 O O . ASN A 1 109 ? -7.481 -15.223 19.916 1.00 97.62 109 ASN A O 1
ATOM 907 N N . LYS A 1 110 ? -8.562 -14.038 21.486 1.00 97.75 110 LYS A N 1
ATOM 908 C CA . LYS A 1 110 ? -9.759 -13.787 20.680 1.00 97.75 110 LYS A CA 1
ATOM 909 C C . LYS A 1 110 ? -9.489 -12.926 19.443 1.00 97.75 110 LYS A C 1
ATOM 911 O O . LYS A 1 110 ? -10.232 -13.062 18.481 1.00 97.75 110 LYS A O 1
ATOM 916 N N . GLY A 1 111 ? -8.450 -12.087 19.435 1.00 97.69 111 GLY A N 1
ATOM 917 C CA . GLY A 1 111 ? -8.094 -11.284 18.259 1.00 97.69 111 GLY A CA 1
ATOM 918 C C . GLY A 1 111 ? -7.601 -12.142 17.105 1.00 97.69 111 GLY A C 1
ATOM 919 O O . GLY A 1 111 ? -8.041 -11.955 15.980 1.00 97.69 111 GLY A O 1
ATOM 920 N N . ALA A 1 112 ? -6.763 -13.141 17.397 1.00 97.81 112 ALA A N 1
ATOM 921 C CA . ALA A 1 112 ? -6.323 -14.099 16.384 1.00 97.81 112 ALA A CA 1
ATOM 922 C C . ALA A 1 112 ? -7.509 -14.900 15.817 1.00 97.81 112 ALA A C 1
ATOM 924 O O . ALA A 1 112 ? -7.620 -15.070 14.609 1.00 97.81 112 ALA A O 1
ATOM 925 N N . LEU A 1 113 ? -8.431 -15.346 16.679 1.00 97.75 113 LEU A N 1
ATOM 926 C CA . LEU A 1 113 ? -9.640 -16.051 16.238 1.00 97.75 113 LEU A CA 1
ATOM 927 C C . LEU A 1 113 ? -10.567 -15.162 15.401 1.00 97.75 113 LEU A C 1
ATOM 929 O O . LEU A 1 113 ? -11.141 -15.642 14.429 1.00 97.75 113 LEU A O 1
ATOM 933 N N . LEU A 1 114 ? -10.714 -13.886 15.767 1.00 97.56 114 LEU A N 1
ATOM 934 C CA . LEU A 1 114 ? -11.509 -12.925 15.006 1.00 97.56 114 LEU A CA 1
ATOM 935 C C . LEU A 1 114 ? -10.914 -12.690 13.616 1.00 97.56 114 LEU A C 1
ATOM 937 O O . LEU A 1 114 ? -11.660 -12.690 12.645 1.00 97.56 114 LEU A O 1
ATOM 941 N N . GLU A 1 115 ? -9.592 -12.556 13.512 1.00 97.25 115 GLU A N 1
ATOM 942 C CA . GLU A 1 115 ? -8.905 -12.434 12.223 1.00 97.25 115 GLU A CA 1
ATOM 943 C C . GLU A 1 115 ? -9.158 -13.658 11.341 1.00 97.25 115 GLU A C 1
ATOM 945 O O . GLU A 1 115 ? -9.597 -13.524 10.202 1.00 97.25 115 GLU A O 1
ATOM 950 N N . PHE A 1 116 ? -8.997 -14.867 11.890 1.00 97.44 116 PHE A N 1
ATOM 951 C CA . PHE A 1 116 ? -9.331 -16.089 11.155 1.00 97.44 116 PHE A CA 1
ATOM 952 C C . PHE A 1 116 ? -10.806 -16.145 10.747 1.00 97.44 116 PHE A C 1
ATOM 954 O O . PHE A 1 116 ? -11.118 -16.611 9.653 1.00 97.44 116 PHE A O 1
ATOM 961 N N . ALA A 1 117 ? -11.721 -15.673 11.596 1.00 97.94 117 ALA A N 1
ATOM 962 C CA . ALA A 1 117 ? -13.138 -15.611 11.258 1.00 97.94 117 ALA A CA 1
ATOM 963 C C . ALA A 1 117 ? -13.409 -14.636 10.103 1.00 97.94 117 ALA A C 1
ATOM 965 O O . ALA A 1 117 ? -14.186 -14.976 9.220 1.00 97.94 117 ALA A O 1
ATOM 966 N N . LEU A 1 118 ? -12.756 -13.469 10.077 1.00 97.44 118 LEU A N 1
ATOM 967 C CA . LEU A 1 118 ? -12.872 -12.49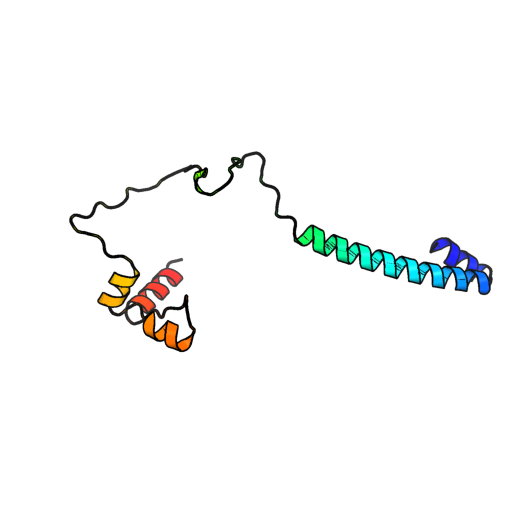9 8.983 1.00 97.44 118 LEU A CA 1
ATOM 968 C C . LEU A 1 118 ? -12.303 -13.047 7.672 1.00 97.44 118 LEU A C 1
ATOM 970 O O . LEU A 1 118 ? -12.955 -12.919 6.639 1.00 97.44 118 LEU A O 1
ATOM 974 N N . ILE A 1 119 ? -11.137 -13.702 7.719 1.00 97.19 119 ILE A N 1
ATOM 975 C CA . ILE A 1 119 ? -10.520 -14.346 6.549 1.00 97.19 119 ILE A CA 1
ATOM 976 C C . ILE A 1 119 ? -11.452 -15.415 5.960 1.00 97.19 119 ILE A C 1
ATOM 978 O O . ILE A 1 119 ? -11.598 -15.500 4.746 1.00 97.19 119 ILE A O 1
ATOM 982 N N . ASN A 1 120 ? -12.104 -16.210 6.813 1.00 96.44 120 ASN A N 1
ATOM 983 C CA . ASN A 1 120 ? -12.984 -17.304 6.387 1.00 96.44 120 ASN A CA 1
ATOM 984 C C . ASN A 1 120 ? -14.423 -16.871 6.060 1.00 96.44 120 ASN A C 1
ATOM 986 O O . ASN A 1 120 ? -15.212 -17.703 5.620 1.00 96.44 120 ASN A O 1
ATOM 990 N N . LEU A 1 121 ? -14.797 -15.617 6.327 1.00 92.75 121 LEU A N 1
ATOM 991 C CA . LEU A 1 121 ? -16.144 -15.107 6.054 1.00 92.75 121 LEU A CA 1
ATOM 992 C C . LEU A 1 121 ? -16.369 -14.811 4.558 1.00 92.75 121 LEU A C 1
ATOM 994 O O . LEU A 1 121 ? -17.520 -14.657 4.154 1.00 92.75 121 LEU A O 1
ATOM 998 N N . GLY A 1 122 ? -15.283 -14.702 3.780 1.00 62.03 122 GLY A N 1
ATOM 999 C CA . GLY A 1 122 ? -15.284 -14.390 2.347 1.00 62.03 122 GLY A CA 1
ATOM 1000 C C . GLY A 1 122 ? -15.841 -15.497 1.465 1.00 62.03 122 GLY A C 1
ATOM 1001 O O . GLY A 1 122 ? -15.329 -16.634 1.558 1.00 62.03 122 GLY A O 1
#

Radius of gyration: 32.17 Å; chains: 1; bounding box: 63×35×80 Å

Sequence (122 aa):
IREERNRFAREKNIEEGKRLKDRLEKEEHALKAVEEELDEWLSKVPNPAKPDVKVGEDESENEIIKTWGKPKKFDFTPKDHLELGEILDIIDVKRAAKVSGARFYYLKNKGALLEFALINLG

Secondary structure (DSSP, 8-state):
-HHHHHHHHHTT-HHHHHHHHHHHHHHHHHHHHHHHHHHHHHHTSPPPPPTTSPP-SSGGG-------S-PPPPSS-PPPHHHHHHHTT-EEHHHHHHHH-TT--EE-HHHHHHHHHHHHT-